Protein AF-A0A8J2IYY2-F1 (afdb_monomer_lite)

Sequence (82 aa):
MKFNEPVLLVGETGCGKTTVVHILPELLKRRLFTVNCHMHSDGSDFLGGLTPVRTRYEDDDRLFEWVNGPLVEAMQQGGIFL

Radius of gyration: 16.99 Å; chains: 1; bounding box: 35×29×50 Å

Structure (mmCIF, N/CA/C/O backbone):
data_AF-A0A8J2IYY2-F1
#
_entry.id   AF-A0A8J2IYY2-F1
#
loop_
_atom_site.group_PDB
_atom_site.id
_atom_site.type_symbol
_atom_site.label_atom_id
_atom_site.label_alt_id
_atom_site.label_comp_id
_atom_site.label_asym_id
_atom_site.label_entity_id
_atom_site.label_seq_id
_atom_site.pdbx_PDB_ins_code
_atom_site.Cartn_x
_atom_site.Cartn_y
_atom_site.Cartn_z
_atom_site.occupancy
_atom_site.B_iso_or_equiv
_atom_site.auth_seq_id
_atom_site.auth_comp_id
_atom_site.auth_asym_id
_atom_site.auth_atom_id
_atom_site.pdbx_PDB_model_num
ATOM 1 N N . MET A 1 1 ? -20.308 4.491 5.073 1.00 56.22 1 MET A N 1
ATOM 2 C CA . MET A 1 1 ? -19.424 5.654 4.843 1.00 56.22 1 MET A CA 1
ATOM 3 C C . MET A 1 1 ? -20.145 6.599 3.902 1.00 56.22 1 MET A C 1
ATOM 5 O O . MET A 1 1 ? -20.391 6.218 2.770 1.00 56.22 1 MET A O 1
ATOM 9 N N . LYS A 1 2 ? -20.601 7.754 4.395 1.00 59.66 2 LYS A N 1
ATOM 10 C CA . LYS A 1 2 ? -21.570 8.601 3.679 1.00 59.66 2 LYS A CA 1
ATOM 11 C C . LYS A 1 2 ? -20.927 9.494 2.600 1.00 59.66 2 LYS A C 1
ATOM 13 O O . LYS A 1 2 ? -21.646 9.958 1.728 1.00 59.66 2 LYS A O 1
ATOM 18 N N . PHE A 1 3 ? -19.599 9.671 2.638 1.00 71.50 3 PHE A N 1
ATOM 19 C CA . PHE A 1 3 ? -18.884 10.624 1.774 1.00 71.50 3 PHE A CA 1
ATOM 20 C C . PHE A 1 3 ? -17.617 10.074 1.084 1.00 71.50 3 PHE A C 1
ATOM 22 O O . PHE A 1 3 ? -17.032 10.774 0.273 1.00 71.50 3 PHE A O 1
ATOM 29 N N . ASN A 1 4 ? -17.222 8.813 1.337 1.00 79.81 4 ASN A N 1
ATOM 30 C CA . ASN A 1 4 ? -16.015 8.174 0.764 1.00 79.81 4 ASN A CA 1
ATOM 31 C C . ASN A 1 4 ? -14.749 9.063 0.812 1.00 79.81 4 ASN A C 1
ATOM 33 O O . ASN A 1 4 ? -13.924 9.033 -0.098 1.00 79.81 4 ASN A O 1
ATOM 37 N N . GLU A 1 5 ? -14.630 9.873 1.865 1.00 90.00 5 GLU A N 1
ATOM 38 C CA . GLU A 1 5 ? -13.525 10.807 2.064 1.00 90.00 5 GLU A CA 1
ATOM 39 C C . GLU A 1 5 ? -12.302 10.086 2.653 1.00 90.00 5 GLU A C 1
ATOM 41 O O . GLU A 1 5 ? -12.471 9.167 3.466 1.00 90.00 5 GLU A O 1
ATOM 46 N N . PRO A 1 6 ? -11.075 10.496 2.285 1.00 90.88 6 PRO A N 1
ATOM 47 C CA . PRO A 1 6 ? -9.859 10.017 2.933 1.00 90.88 6 PRO A CA 1
ATOM 48 C C . PRO A 1 6 ? -9.875 10.305 4.441 1.00 90.88 6 PRO A C 1
ATOM 50 O O . PRO A 1 6 ? -10.246 11.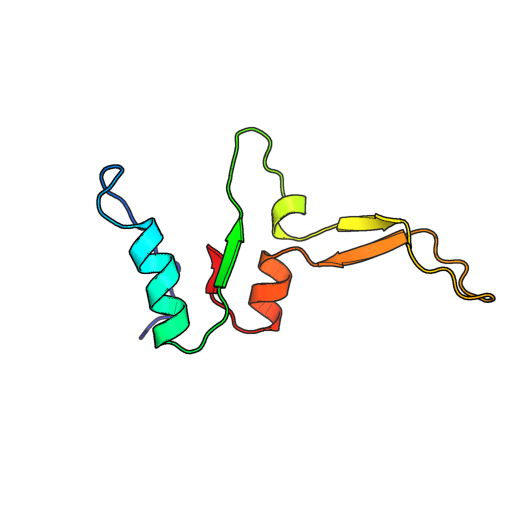398 4.868 1.00 90.88 6 PRO A O 1
ATOM 53 N N . VAL A 1 7 ? -9.444 9.334 5.251 1.00 91.56 7 VAL A N 1
ATOM 54 C CA . VAL A 1 7 ? -9.437 9.436 6.719 1.00 91.56 7 VAL A CA 1
ATOM 55 C C . VAL A 1 7 ? -8.006 9.415 7.241 1.00 91.56 7 VAL A C 1
ATOM 57 O O . VAL A 1 7 ? -7.229 8.529 6.893 1.00 91.56 7 VAL A O 1
ATOM 60 N N . LEU A 1 8 ? -7.684 10.352 8.135 1.00 93.88 8 LEU A N 1
ATOM 61 C CA . LEU A 1 8 ? -6.423 10.387 8.873 1.00 93.88 8 LEU A CA 1
ATOM 62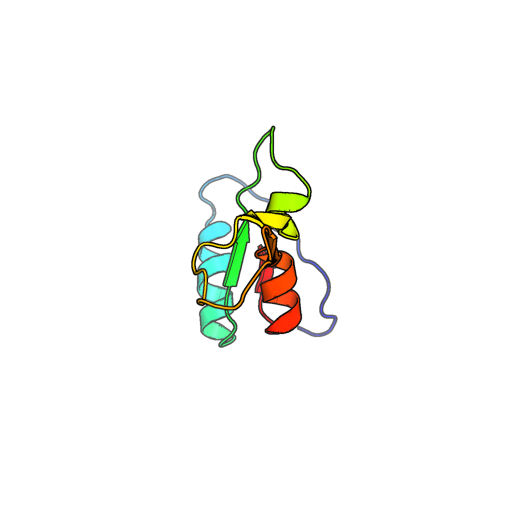 C C . LEU A 1 8 ? -6.661 10.003 10.341 1.00 93.88 8 LEU A C 1
ATOM 64 O O . LEU A 1 8 ? -7.440 10.653 11.037 1.00 93.88 8 LEU A O 1
ATOM 68 N N . LEU A 1 9 ? -5.975 8.963 10.822 1.00 93.06 9 LEU A N 1
ATOM 69 C CA . LEU A 1 9 ? -6.035 8.521 12.220 1.00 93.06 9 LEU A CA 1
ATOM 70 C C . LEU A 1 9 ? -4.826 9.053 13.002 1.00 93.06 9 LEU A C 1
ATOM 72 O O . LEU A 1 9 ? -3.696 8.630 12.764 1.00 93.06 9 LEU A O 1
ATOM 76 N N . VAL A 1 10 ? -5.062 9.939 13.974 1.00 94.88 10 VAL A N 1
ATOM 77 C CA . VAL A 1 10 ? -4.013 10.567 14.800 1.00 94.88 10 VAL A CA 1
ATOM 78 C C . VAL A 1 10 ? -4.175 10.160 16.267 1.00 94.88 10 VAL A C 1
ATOM 80 O O . VAL A 1 10 ? -5.283 10.135 16.790 1.00 94.88 10 VAL A O 1
ATOM 83 N N . GLY A 1 11 ? -3.070 9.826 16.937 1.00 95.50 11 GLY A N 1
ATOM 84 C CA . GLY A 1 11 ? -3.040 9.477 18.362 1.00 95.50 11 GLY A CA 1
ATOM 85 C C . GLY A 1 11 ? -1.718 8.824 18.771 1.00 95.50 11 GLY A C 1
ATOM 86 O O . GLY A 1 11 ? -0.885 8.537 17.910 1.00 95.50 11 GLY A O 1
ATOM 87 N N . GLU A 1 12 ? -1.540 8.520 20.055 1.00 96.81 12 GLU A N 1
ATOM 88 C CA . GLU A 1 12 ? -0.308 7.925 20.603 1.00 96.81 12 GLU A CA 1
ATOM 89 C C . GLU A 1 12 ? 0.013 6.532 20.037 1.00 96.81 12 GLU A C 1
ATOM 91 O O . GLU A 1 12 ? -0.872 5.765 19.648 1.00 96.81 12 GLU A O 1
ATOM 96 N N . THR A 1 13 ? 1.291 6.163 19.976 1.00 93.56 13 THR A N 1
ATOM 97 C CA . THR A 1 13 ? 1.689 4.794 19.611 1.00 93.56 13 THR A CA 1
ATOM 98 C C . THR A 1 13 ? 1.098 3.795 20.607 1.00 93.56 13 THR A C 1
ATOM 100 O O . THR A 1 13 ? 1.083 4.038 21.805 1.00 93.56 13 THR A O 1
ATOM 103 N N . GLY A 1 14 ? 0.582 2.669 20.112 1.00 93.31 14 GLY A N 1
ATOM 104 C CA . GLY A 1 14 ? -0.042 1.652 20.964 1.00 93.31 14 GLY A CA 1
ATOM 105 C C . GLY A 1 14 ? -1.529 1.870 21.268 1.00 93.31 14 GLY A C 1
ATOM 106 O O . GLY A 1 14 ? -2.149 0.971 21.819 1.00 93.31 14 GLY A O 1
ATOM 107 N N . CYS A 1 15 ? -2.159 2.969 20.828 1.00 95.31 15 CYS A N 1
ATOM 108 C CA . CYS A 1 15 ? -3.608 3.170 21.013 1.00 95.31 15 CYS A CA 1
ATOM 109 C C . CYS A 1 15 ? -4.509 2.362 20.045 1.00 95.31 15 CYS A C 1
ATOM 111 O O . CYS A 1 15 ? -5.706 2.616 19.953 1.00 95.31 15 CYS A O 1
ATOM 113 N N . GLY A 1 16 ? -3.947 1.405 19.295 1.00 94.75 16 GLY A N 1
ATOM 114 C CA . GLY A 1 16 ? -4.717 0.486 18.444 1.00 94.75 16 GLY A CA 1
ATOM 115 C C . GLY A 1 16 ? -5.074 0.989 17.039 1.00 94.75 16 GLY A C 1
ATOM 116 O O . GLY A 1 16 ? -5.857 0.334 16.358 1.00 94.75 16 GLY A O 1
ATOM 117 N N . LYS A 1 17 ? -4.498 2.103 16.558 1.00 95.75 17 LYS A N 1
ATOM 118 C CA . LYS A 1 17 ? -4.764 2.634 15.198 1.00 95.75 17 LYS A CA 1
ATOM 119 C C . LYS A 1 17 ? -4.566 1.584 14.102 1.00 95.75 17 LYS A C 1
ATOM 121 O O . LYS A 1 17 ? -5.479 1.330 13.326 1.00 95.75 17 LYS A O 1
ATOM 126 N N . THR A 1 18 ? -3.403 0.935 14.079 1.00 93.88 18 THR A N 1
ATOM 127 C CA . THR A 1 18 ? -3.087 -0.120 13.104 1.00 93.88 18 THR A CA 1
ATOM 128 C C . THR A 1 18 ? -4.047 -1.302 13.239 1.00 93.88 18 THR A C 1
ATOM 130 O O . THR A 1 18 ? -4.549 -1.806 12.241 1.00 93.88 18 THR A O 1
ATOM 133 N N . THR A 1 19 ? -4.388 -1.688 14.472 1.00 94.69 19 THR A N 1
ATOM 134 C CA . THR A 1 19 ? -5.357 -2.757 14.752 1.00 94.69 19 THR A CA 1
ATOM 135 C C . THR A 1 19 ? -6.724 -2.461 14.137 1.00 94.69 19 THR A C 1
ATOM 137 O O . THR A 1 19 ? -7.297 -3.321 13.475 1.00 94.69 19 THR A O 1
ATOM 140 N N . VAL A 1 20 ? -7.232 -1.234 14.290 1.00 93.62 20 VAL A N 1
ATOM 141 C CA . VAL A 1 20 ? -8.509 -0.819 13.688 1.00 93.62 20 VAL A CA 1
ATOM 142 C C . VAL A 1 20 ? -8.458 -0.897 12.162 1.00 93.62 20 VAL A C 1
ATOM 144 O O . VAL A 1 20 ? -9.415 -1.374 11.553 1.00 93.62 20 VAL A O 1
ATOM 147 N N . VAL A 1 21 ? -7.349 -0.481 11.541 1.00 92.38 21 VAL A N 1
ATOM 148 C CA . VAL A 1 21 ? -7.201 -0.539 10.077 1.00 92.38 21 VAL A CA 1
ATOM 149 C C . VAL A 1 21 ? -7.126 -1.975 9.554 1.00 92.38 21 VAL A C 1
ATOM 151 O O . VAL A 1 21 ? -7.554 -2.211 8.432 1.00 92.38 21 VAL A O 1
ATOM 154 N N . HIS A 1 22 ? -6.670 -2.949 10.343 1.00 92.12 22 HIS A N 1
ATOM 155 C CA . HIS A 1 22 ? -6.730 -4.361 9.944 1.00 92.12 22 HIS A CA 1
ATOM 156 C C . HIS A 1 22 ? -8.114 -4.993 10.140 1.00 92.12 22 HIS A C 1
ATOM 158 O O . HIS A 1 22 ? -8.540 -5.778 9.301 1.00 92.12 22 HIS A O 1
ATOM 164 N N . ILE A 1 23 ? -8.846 -4.623 11.196 1.00 94.56 23 ILE A N 1
ATOM 165 C CA . ILE A 1 23 ? -10.169 -5.201 11.496 1.00 94.56 23 ILE A CA 1
ATOM 166 C C . ILE A 1 23 ? -11.261 -4.642 10.571 1.00 94.56 23 ILE A C 1
ATOM 168 O O . ILE A 1 23 ? -12.150 -5.365 10.122 1.00 94.56 23 ILE A O 1
ATOM 172 N N . LEU A 1 24 ? -11.233 -3.340 10.280 1.00 91.81 24 LEU A N 1
ATOM 173 C CA . LEU A 1 24 ? -12.294 -2.679 9.516 1.00 91.81 24 LEU A CA 1
ATOM 174 C C . LEU A 1 24 ? -12.505 -3.264 8.096 1.00 91.81 24 LEU A C 1
ATOM 176 O O . LEU A 1 24 ? -13.660 -3.471 7.718 1.00 91.81 24 LEU A O 1
ATOM 180 N N . PRO A 1 25 ? -11.460 -3.564 7.302 1.00 92.44 25 PRO A N 1
ATOM 181 C CA . PRO A 1 25 ? -11.596 -4.196 5.991 1.00 92.44 25 PRO A CA 1
ATOM 182 C C . PRO A 1 25 ? -12.255 -5.575 6.052 1.00 92.44 25 PRO A C 1
ATOM 184 O O . PRO A 1 25 ? -13.101 -5.871 5.207 1.00 92.44 25 PRO A O 1
ATOM 187 N N . GLU A 1 26 ? -11.951 -6.378 7.079 1.00 91.62 26 GLU A N 1
ATOM 188 C CA . GLU A 1 26 ? -12.591 -7.682 7.300 1.00 91.62 26 GLU A CA 1
ATOM 189 C C . GLU A 1 26 ? -14.099 -7.526 7.530 1.00 91.62 26 GLU A C 1
ATOM 191 O O . GLU A 1 26 ? -14.905 -8.200 6.885 1.00 91.62 26 GLU A O 1
ATOM 196 N N . LEU A 1 27 ? -14.496 -6.565 8.373 1.00 93.00 27 LEU A N 1
ATOM 197 C CA . LEU A 1 27 ? -15.906 -6.249 8.628 1.00 93.00 27 LEU A CA 1
ATOM 198 C C . LEU A 1 27 ? -16.631 -5.741 7.374 1.00 93.00 27 LEU A C 1
ATOM 200 O O . LEU A 1 27 ? -17.808 -6.038 7.166 1.00 93.00 27 LEU A O 1
ATOM 204 N N . LEU A 1 28 ? -15.932 -4.983 6.527 1.00 90.81 28 LEU A N 1
ATOM 205 C CA . LEU A 1 28 ? -16.467 -4.439 5.277 1.00 90.81 28 LEU A CA 1
ATOM 206 C C . LEU A 1 28 ? -16.398 -5.428 4.104 1.00 90.81 28 LEU A C 1
ATOM 208 O O . LEU A 1 28 ? -16.890 -5.100 3.023 1.00 90.81 28 LEU A O 1
ATOM 212 N N . LYS A 1 29 ? -15.804 -6.615 4.299 1.00 93.88 29 LYS A N 1
ATOM 213 C CA . LYS A 1 29 ? -15.498 -7.594 3.241 1.00 93.88 29 LYS A CA 1
ATOM 214 C C . LYS A 1 29 ? -14.746 -6.962 2.065 1.00 93.88 29 LYS A C 1
ATOM 216 O O . LYS A 1 29 ? -15.010 -7.272 0.904 1.00 93.88 29 LYS A O 1
ATOM 221 N N . ARG A 1 30 ? -13.825 -6.046 2.368 1.00 92.94 30 ARG A N 1
ATOM 222 C CA . ARG A 1 30 ? -12.956 -5.387 1.388 1.00 92.94 30 ARG A CA 1
ATOM 223 C C . ARG A 1 30 ? -11.513 -5.771 1.650 1.00 92.94 30 ARG A C 1
ATOM 225 O O . ARG A 1 30 ? -11.092 -5.886 2.795 1.00 92.94 30 ARG A O 1
ATOM 232 N N . ARG A 1 31 ? -10.747 -5.942 0.577 1.00 95.06 31 ARG A N 1
ATOM 233 C CA . ARG A 1 31 ? -9.314 -6.206 0.678 1.00 95.06 31 ARG A CA 1
ATOM 234 C C . ARG A 1 31 ? -8.588 -4.956 1.173 1.00 95.06 31 ARG A C 1
ATOM 236 O O . ARG A 1 31 ? -8.884 -3.854 0.709 1.00 95.06 31 ARG A O 1
ATOM 243 N N . LEU A 1 32 ? -7.654 -5.152 2.098 1.00 95.12 32 LEU A N 1
ATOM 244 C CA . LEU A 1 32 ? -6.728 -4.126 2.560 1.00 95.12 32 LEU A CA 1
ATOM 245 C C . LEU A 1 32 ? -5.430 -4.199 1.753 1.00 95.12 32 LEU A C 1
ATOM 247 O O . LEU A 1 32 ? -4.843 -5.273 1.618 1.00 95.12 32 LEU A O 1
ATOM 251 N N . PHE A 1 33 ? -4.987 -3.050 1.265 1.00 96.19 33 PHE A N 1
ATOM 252 C CA . PHE A 1 33 ? -3.682 -2.816 0.662 1.00 96.19 33 PHE A CA 1
ATOM 253 C C . PHE A 1 33 ? -2.925 -1.852 1.565 1.00 96.19 33 PHE A C 1
ATOM 255 O O . PHE A 1 33 ? -3.520 -0.892 2.048 1.00 96.19 33 PHE A O 1
ATOM 262 N N . THR A 1 34 ? -1.648 -2.114 1.818 1.00 94.75 34 THR A N 1
ATOM 263 C CA . THR A 1 34 ? -0.853 -1.327 2.767 1.00 94.75 34 THR A CA 1
ATOM 264 C C . THR A 1 34 ? 0.494 -0.961 2.171 1.00 94.75 34 THR A C 1
ATOM 266 O O . THR A 1 34 ? 1.169 -1.844 1.635 1.00 94.75 34 THR A O 1
ATOM 269 N N . VAL A 1 35 ? 0.925 0.284 2.349 1.00 95.06 35 VAL A N 1
ATOM 270 C CA . VAL A 1 35 ? 2.299 0.725 2.079 1.00 95.06 35 VAL A CA 1
ATOM 271 C C . VAL A 1 35 ? 2.886 1.346 3.343 1.00 95.06 35 VAL A C 1
ATOM 273 O O . VAL A 1 35 ? 2.392 2.341 3.865 1.00 95.06 35 VAL A O 1
ATOM 276 N N . ASN A 1 36 ? 3.981 0.769 3.841 1.00 93.00 36 ASN A N 1
ATOM 277 C CA . ASN A 1 36 ? 4.710 1.347 4.967 1.00 93.00 36 ASN A CA 1
ATOM 278 C C . ASN A 1 36 ? 5.675 2.426 4.465 1.00 93.00 36 ASN A C 1
ATOM 280 O O . ASN A 1 36 ? 6.718 2.124 3.882 1.00 93.00 36 ASN A O 1
ATOM 284 N N . CYS A 1 37 ? 5.340 3.686 4.728 1.00 94.06 37 CYS A N 1
ATOM 285 C CA . CYS A 1 37 ? 6.179 4.817 4.353 1.00 94.06 37 CYS A CA 1
ATOM 286 C C . CYS A 1 37 ? 7.476 4.872 5.172 1.00 94.06 37 CYS A C 1
ATOM 288 O O . CYS A 1 37 ? 7.487 4.663 6.387 1.00 94.06 37 CYS A O 1
ATOM 290 N N . HIS A 1 38 ? 8.565 5.232 4.504 1.00 94.88 38 HIS A N 1
ATOM 291 C CA . HIS A 1 38 ? 9.873 5.493 5.097 1.00 94.88 38 HIS A CA 1
ATOM 292 C C . HIS A 1 38 ? 10.548 6.671 4.373 1.00 94.88 38 HIS A C 1
ATOM 294 O O . HIS A 1 38 ? 10.015 7.198 3.401 1.00 94.88 38 HIS A O 1
ATOM 300 N N . MET A 1 39 ? 11.719 7.120 4.845 1.00 96.81 39 MET A N 1
ATOM 301 C CA . MET A 1 39 ? 12.393 8.326 4.321 1.00 96.81 39 MET A CA 1
ATOM 302 C C . MET A 1 39 ? 12.715 8.260 2.818 1.00 96.81 39 MET A C 1
ATOM 304 O O . MET A 1 39 ? 12.832 9.297 2.171 1.00 96.81 39 MET A O 1
ATOM 308 N N . HIS A 1 40 ? 12.860 7.053 2.276 1.00 95.50 40 HIS A N 1
ATOM 309 C CA . HIS A 1 40 ? 13.180 6.812 0.871 1.00 95.50 40 HIS A CA 1
ATOM 310 C C . HIS A 1 40 ? 11.988 6.293 0.066 1.00 95.50 40 HIS A C 1
ATOM 312 O O . HIS A 1 40 ? 12.186 5.884 -1.072 1.00 95.50 40 HIS A O 1
ATOM 318 N N . SER A 1 41 ? 10.776 6.325 0.635 1.00 95.19 41 SER A N 1
ATOM 319 C CA . SER A 1 41 ? 9.576 5.986 -0.123 1.00 95.19 41 SER A CA 1
ATOM 320 C C . SER A 1 41 ? 9.411 6.922 -1.311 1.00 95.19 41 SER A C 1
ATOM 322 O O . SER A 1 41 ? 9.475 8.145 -1.156 1.00 95.19 41 SER A O 1
ATOM 324 N N . ASP A 1 42 ? 9.156 6.349 -2.480 1.00 95.50 42 ASP A N 1
ATOM 325 C CA . ASP A 1 42 ? 8.943 7.092 -3.717 1.00 95.50 42 ASP A CA 1
ATOM 326 C C . ASP A 1 42 ? 7.575 6.788 -4.340 1.00 95.50 42 ASP A C 1
ATOM 328 O O . ASP A 1 42 ? 6.792 6.000 -3.820 1.00 95.50 42 ASP A O 1
ATOM 332 N N . GLY A 1 43 ? 7.244 7.444 -5.455 1.00 95.25 43 GLY A N 1
ATOM 333 C CA . GLY A 1 43 ? 5.953 7.237 -6.118 1.00 95.25 43 GLY A CA 1
ATOM 334 C C . GLY A 1 43 ? 5.761 5.829 -6.697 1.00 95.25 43 GLY A C 1
ATOM 335 O O . GLY A 1 43 ? 4.619 5.388 -6.849 1.00 95.25 43 GLY A O 1
ATOM 336 N N . SER A 1 44 ? 6.847 5.115 -7.004 1.00 94.94 44 SER A N 1
ATOM 337 C CA . SER A 1 44 ? 6.794 3.766 -7.571 1.00 94.94 44 SER A CA 1
ATOM 338 C C . SER A 1 44 ? 6.386 2.721 -6.531 1.00 94.94 44 SER A C 1
ATOM 340 O O . SER A 1 44 ? 5.679 1.778 -6.884 1.00 94.94 44 SER A O 1
ATOM 342 N N . ASP A 1 45 ? 6.675 2.955 -5.245 1.00 95.19 45 ASP A N 1
ATOM 343 C CA . ASP A 1 45 ? 6.171 2.127 -4.138 1.00 95.19 45 ASP A CA 1
ATOM 344 C C . ASP A 1 45 ? 4.633 2.092 -4.079 1.00 95.19 45 ASP A C 1
ATOM 346 O O . ASP A 1 45 ? 4.039 1.106 -3.644 1.00 95.19 45 ASP A O 1
ATOM 350 N N . PHE A 1 46 ? 3.971 3.164 -4.530 1.00 96.88 46 PHE A N 1
ATOM 351 C CA . PHE A 1 46 ? 2.511 3.278 -4.544 1.00 96.88 46 PHE A CA 1
ATOM 352 C C . PHE A 1 46 ? 1.925 2.827 -5.881 1.00 96.88 46 PHE A C 1
ATOM 354 O O . PHE A 1 46 ? 0.987 2.027 -5.920 1.00 96.88 46 PHE A O 1
ATOM 361 N N . LEU A 1 47 ? 2.452 3.375 -6.979 1.00 97.19 47 LEU A N 1
ATOM 362 C CA . LEU A 1 47 ? 1.873 3.229 -8.313 1.00 97.19 47 LEU A CA 1
ATOM 363 C C . LEU A 1 47 ? 2.318 1.952 -9.022 1.00 97.19 47 LEU A C 1
ATOM 365 O O . LEU A 1 47 ? 1.565 1.414 -9.834 1.00 97.19 47 LEU A O 1
ATOM 369 N N . GLY A 1 48 ? 3.508 1.457 -8.696 1.00 95.94 48 GLY A N 1
ATOM 370 C CA . GLY A 1 48 ? 4.186 0.402 -9.429 1.00 95.94 48 GLY A CA 1
ATOM 371 C C . GLY A 1 48 ? 5.225 0.943 -10.404 1.00 95.94 48 GLY A C 1
ATOM 372 O O . GLY A 1 48 ? 5.586 2.123 -10.386 1.00 95.94 48 GLY A O 1
ATOM 373 N N . GLY A 1 49 ? 5.723 0.061 -11.263 1.00 95.75 49 GLY A N 1
ATOM 374 C CA . GLY A 1 49 ? 6.820 0.385 -12.163 1.00 95.75 49 GLY A CA 1
ATOM 375 C C . GLY A 1 49 ? 7.070 -0.676 -13.224 1.00 95.75 49 GLY A C 1
ATOM 376 O O . GLY A 1 49 ? 6.435 -1.730 -13.260 1.00 95.75 49 GLY A O 1
ATOM 377 N N . LEU A 1 50 ? 8.026 -0.383 -14.105 1.00 95.06 50 LEU A N 1
ATOM 378 C CA . LEU A 1 50 ? 8.513 -1.341 -15.090 1.00 95.06 50 LEU A CA 1
ATOM 379 C C . LEU A 1 50 ? 9.479 -2.320 -14.423 1.00 95.06 50 LEU A C 1
ATOM 381 O O . LEU A 1 50 ? 10.478 -1.911 -13.834 1.00 95.06 50 LEU A O 1
ATOM 385 N N . THR A 1 51 ? 9.207 -3.613 -14.560 1.00 92.31 51 THR A N 1
ATOM 386 C CA . THR A 1 51 ? 10.086 -4.682 -14.078 1.00 92.31 51 THR A CA 1
ATOM 387 C C . THR A 1 51 ? 10.512 -5.585 -15.233 1.00 92.31 51 THR A C 1
ATOM 389 O O . THR A 1 51 ? 9.775 -5.697 -16.214 1.00 92.31 51 THR A O 1
ATOM 392 N N . PRO A 1 52 ? 11.698 -6.212 -15.173 1.00 91.94 52 PRO A N 1
ATOM 393 C CA . PRO A 1 52 ? 12.106 -7.173 -16.189 1.00 91.94 52 PRO A CA 1
ATOM 394 C C . PRO A 1 52 ? 11.135 -8.353 -16.258 1.00 91.94 52 PRO A C 1
ATOM 396 O O . PRO A 1 52 ? 10.784 -8.919 -15.219 1.00 91.94 52 PRO A O 1
ATOM 399 N N . VAL A 1 53 ? 10.767 -8.757 -17.474 1.00 90.94 53 VAL A N 1
ATOM 400 C CA . VAL A 1 53 ? 9.873 -9.903 -17.691 1.00 90.94 53 VAL A CA 1
ATOM 401 C C . VAL A 1 53 ? 10.520 -11.176 -17.139 1.00 90.94 53 VAL A C 1
ATOM 403 O O . VAL A 1 53 ? 11.631 -11.546 -17.533 1.00 90.94 53 VAL A O 1
ATOM 406 N N . ARG A 1 54 ? 9.829 -11.855 -16.214 1.00 79.38 54 ARG A N 1
ATOM 407 C CA . ARG A 1 54 ? 10.334 -13.085 -15.564 1.00 79.38 54 ARG A CA 1
ATOM 408 C C . ARG A 1 54 ? 10.043 -14.355 -16.359 1.00 79.38 54 ARG A C 1
ATOM 410 O O . ARG A 1 54 ? 10.777 -15.332 -16.230 1.00 79.38 54 ARG A O 1
ATOM 417 N N . THR A 1 55 ? 8.997 -14.342 -17.180 1.00 76.44 55 THR A N 1
ATOM 418 C CA . THR A 1 55 ? 8.567 -15.488 -17.988 1.00 76.44 55 THR A CA 1
ATOM 419 C C . THR A 1 55 ? 8.666 -15.120 -19.459 1.00 76.44 55 THR A C 1
ATOM 421 O O . THR A 1 55 ? 7.817 -14.407 -19.980 1.00 76.44 55 THR A O 1
ATOM 424 N N . ARG A 1 56 ? 9.721 -15.597 -20.122 1.00 72.31 56 ARG A N 1
ATOM 425 C CA . ARG A 1 56 ? 9.869 -15.463 -21.573 1.00 72.31 56 ARG A CA 1
ATOM 426 C C . ARG A 1 56 ? 9.185 -16.648 -22.237 1.00 72.31 56 ARG A C 1
ATOM 428 O O . ARG A 1 56 ? 9.598 -17.785 -22.021 1.00 72.31 56 ARG A O 1
ATOM 435 N N . TYR A 1 57 ? 8.139 -16.382 -23.005 1.00 77.12 57 TYR A N 1
ATOM 436 C CA . TYR A 1 57 ? 7.627 -17.352 -23.968 1.00 77.12 57 TYR A CA 1
ATOM 437 C C . TYR A 1 57 ? 8.516 -17.312 -25.216 1.00 77.12 57 TYR A C 1
ATOM 439 O O . TYR A 1 57 ? 9.175 -16.304 -25.460 1.00 77.12 57 TYR A O 1
ATOM 447 N N . GLU A 1 58 ? 8.553 -18.402 -25.987 1.00 72.62 58 GLU A N 1
ATOM 448 C CA . GLU A 1 58 ? 9.451 -18.567 -27.147 1.00 72.62 58 GLU A CA 1
ATOM 449 C C . GLU A 1 58 ? 9.300 -17.475 -28.229 1.00 72.62 58 GLU A C 1
ATOM 451 O O . GLU A 1 58 ? 10.180 -17.352 -29.072 1.00 72.62 58 GLU A O 1
ATOM 456 N N . ASP A 1 59 ? 8.243 -16.656 -28.160 1.00 75.38 59 ASP A N 1
ATOM 457 C CA . ASP A 1 59 ? 7.886 -15.605 -29.126 1.00 75.38 59 ASP A CA 1
ATOM 458 C C . ASP A 1 59 ? 7.627 -14.225 -28.459 1.00 75.38 59 ASP A C 1
ATOM 460 O O . ASP A 1 59 ? 6.949 -13.364 -29.019 1.00 75.38 59 ASP A O 1
ATOM 464 N N . ASP A 1 60 ? 8.102 -14.009 -27.221 1.00 78.69 60 ASP A N 1
ATOM 465 C CA . ASP A 1 60 ? 7.912 -12.746 -26.484 1.00 78.69 60 ASP A CA 1
ATOM 466 C C . ASP A 1 60 ? 9.213 -11.930 -26.367 1.00 78.69 60 ASP A C 1
ATOM 468 O O . ASP A 1 60 ? 10.051 -12.177 -25.496 1.00 78.69 60 ASP A O 1
ATOM 472 N N . ASP A 1 61 ? 9.352 -10.913 -27.224 1.00 84.25 61 ASP A N 1
ATOM 473 C CA . ASP A 1 61 ? 10.498 -9.988 -27.260 1.00 84.25 61 ASP A CA 1
ATOM 474 C C . ASP A 1 61 ? 10.446 -8.874 -26.192 1.00 84.25 61 ASP A C 1
ATOM 476 O O . ASP A 1 61 ? 11.318 -7.996 -26.139 1.00 84.25 61 ASP A O 1
ATOM 480 N N . ARG A 1 62 ? 9.430 -8.853 -25.316 1.00 88.06 62 ARG A N 1
ATOM 481 C CA . ARG A 1 62 ? 9.314 -7.808 -24.288 1.00 88.06 62 ARG A CA 1
ATOM 482 C C . ARG A 1 62 ? 10.395 -7.974 -23.219 1.00 88.06 62 ARG A C 1
ATOM 484 O O . ARG A 1 62 ? 10.485 -8.984 -22.529 1.00 88.06 62 ARG A O 1
ATOM 491 N N . LEU A 1 63 ? 11.190 -6.921 -23.027 1.00 89.88 63 LEU A N 1
ATOM 492 C CA . LEU A 1 63 ? 12.224 -6.873 -21.986 1.00 89.88 63 LEU A CA 1
ATOM 493 C C . LEU A 1 63 ? 11.676 -6.439 -20.621 1.00 89.88 63 LEU A C 1
ATOM 495 O O . LEU A 1 63 ? 12.185 -6.875 -19.590 1.00 89.88 63 LEU A O 1
ATOM 499 N N . PHE A 1 64 ? 10.641 -5.596 -20.620 1.00 92.75 64 PHE A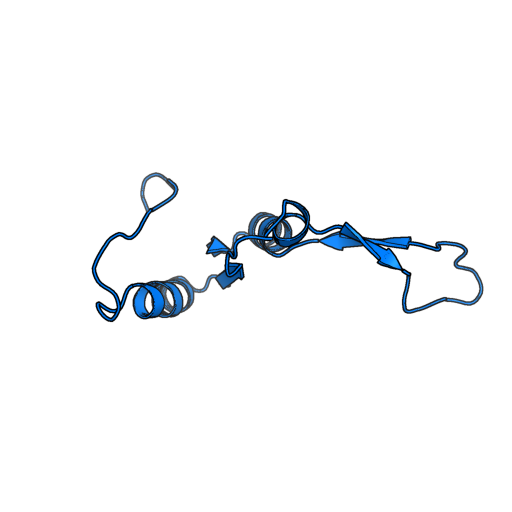 N 1
ATOM 500 C CA . PHE A 1 64 ? 10.030 -5.038 -19.418 1.00 92.75 64 PHE A CA 1
ATOM 501 C C . PHE A 1 64 ? 8.508 -5.136 -19.481 1.00 92.75 64 PHE A C 1
ATOM 503 O O . PHE A 1 64 ? 7.906 -4.962 -20.541 1.00 92.75 64 PHE A O 1
ATOM 510 N N . GLU A 1 65 ? 7.899 -5.355 -18.324 1.00 93.38 65 GLU A N 1
ATOM 511 C CA . GLU A 1 65 ? 6.458 -5.313 -18.119 1.00 93.38 65 GLU A CA 1
ATOM 512 C C . GLU A 1 65 ? 6.102 -4.332 -17.004 1.00 93.38 65 GLU A C 1
ATOM 514 O O . GLU A 1 65 ? 6.845 -4.161 -16.035 1.00 93.38 65 GLU A O 1
ATOM 519 N N . TRP A 1 66 ? 4.960 -3.668 -17.156 1.00 94.50 66 TRP A N 1
ATOM 520 C CA . TRP A 1 66 ? 4.406 -2.833 -16.102 1.00 94.50 66 TRP A CA 1
ATOM 521 C C . TRP A 1 66 ? 3.788 -3.711 -15.017 1.00 94.50 66 TRP A C 1
ATOM 523 O O . TRP A 1 66 ? 2.937 -4.553 -15.304 1.00 94.50 66 TRP A O 1
ATOM 533 N N . VAL A 1 67 ? 4.181 -3.465 -13.772 1.00 95.19 67 VAL A N 1
ATOM 534 C CA . VAL A 1 67 ? 3.615 -4.110 -12.590 1.00 95.19 67 VAL A CA 1
ATOM 535 C C . VAL A 1 67 ? 2.934 -3.042 -11.751 1.00 95.19 67 VAL A C 1
ATOM 537 O O . VAL A 1 67 ? 3.568 -2.063 -11.362 1.00 95.19 67 VAL A O 1
ATOM 540 N N . ASN A 1 68 ? 1.642 -3.232 -11.480 1.00 96.88 68 ASN A N 1
ATOM 541 C CA . ASN A 1 68 ? 0.865 -2.325 -10.641 1.00 96.88 68 ASN A CA 1
ATOM 542 C C . ASN A 1 68 ? 1.369 -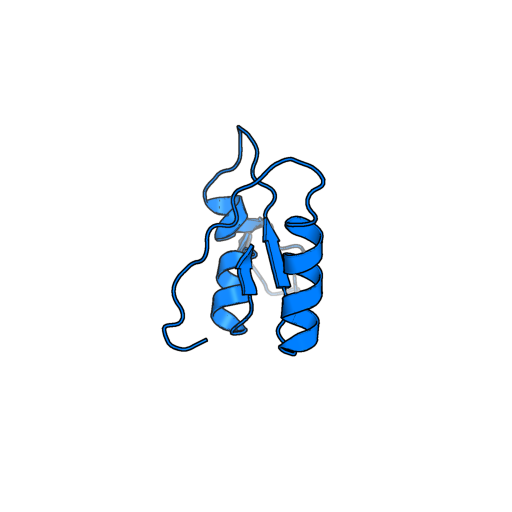2.346 -9.196 1.00 96.88 68 ASN A C 1
ATOM 544 O O . ASN A 1 68 ? 1.633 -3.407 -8.635 1.00 96.88 68 ASN A O 1
ATOM 548 N N . GLY A 1 69 ? 1.440 -1.166 -8.589 1.00 96.31 69 GLY A N 1
ATOM 549 C CA . GLY A 1 69 ? 1.683 -1.012 -7.162 1.00 96.31 69 GLY A CA 1
ATOM 550 C C . GLY A 1 69 ? 0.394 -1.116 -6.341 1.00 96.31 69 GLY A C 1
ATOM 551 O O . GLY A 1 69 ? -0.713 -1.087 -6.898 1.00 96.31 69 GLY A O 1
ATOM 552 N N . PRO A 1 70 ? 0.507 -1.195 -5.005 1.00 96.88 70 PRO A N 1
ATOM 553 C CA . PRO A 1 70 ? -0.622 -1.468 -4.119 1.00 96.88 70 PRO A CA 1
ATOM 554 C C . PRO A 1 70 ? -1.753 -0.433 -4.206 1.00 96.88 70 PRO A C 1
ATOM 556 O O . PRO A 1 70 ? -2.917 -0.785 -4.014 1.00 96.88 70 PRO A O 1
ATOM 559 N N . LEU A 1 71 ? -1.448 0.831 -4.534 1.00 96.88 71 LEU A N 1
ATOM 560 C CA . LEU A 1 71 ? -2.474 1.861 -4.722 1.00 96.88 71 LEU A CA 1
ATOM 561 C C . LEU A 1 71 ? -3.303 1.593 -5.982 1.00 96.88 71 LEU A C 1
ATOM 563 O O . LEU A 1 71 ? -4.532 1.656 -5.941 1.00 96.88 71 LEU A O 1
ATOM 567 N N . VAL A 1 72 ? -2.645 1.255 -7.093 1.00 97.44 72 VAL A N 1
ATOM 568 C CA . VAL A 1 72 ? -3.329 0.952 -8.359 1.00 97.44 72 VAL A CA 1
ATOM 569 C C . VAL A 1 72 ? -4.177 -0.308 -8.217 1.00 97.44 72 VAL A C 1
ATOM 571 O O . VAL A 1 72 ? -5.330 -0.326 -8.651 1.00 97.44 72 VAL A O 1
ATOM 574 N N . GLU A 1 73 ? -3.660 -1.338 -7.546 1.00 97.00 73 GLU A N 1
ATOM 575 C CA . GLU A 1 73 ? -4.431 -2.550 -7.258 1.00 97.00 73 GLU A CA 1
ATOM 576 C C . GLU A 1 73 ? -5.668 -2.261 -6.394 1.00 97.00 73 GLU A C 1
ATOM 578 O O . GLU A 1 73 ? -6.757 -2.764 -6.692 1.00 97.00 73 GLU A O 1
ATOM 583 N N . ALA A 1 74 ? -5.534 -1.414 -5.367 1.00 96.56 74 ALA A N 1
ATOM 584 C CA . ALA A 1 74 ? -6.652 -1.004 -4.522 1.00 96.56 74 ALA A CA 1
ATOM 585 C C . ALA A 1 74 ? -7.730 -0.258 -5.319 1.00 96.56 74 ALA A C 1
ATOM 587 O O . ALA A 1 74 ? -8.919 -0.545 -5.160 1.00 96.56 74 ALA A O 1
ATOM 588 N N . MET A 1 75 ? -7.321 0.648 -6.213 1.00 95.31 75 ME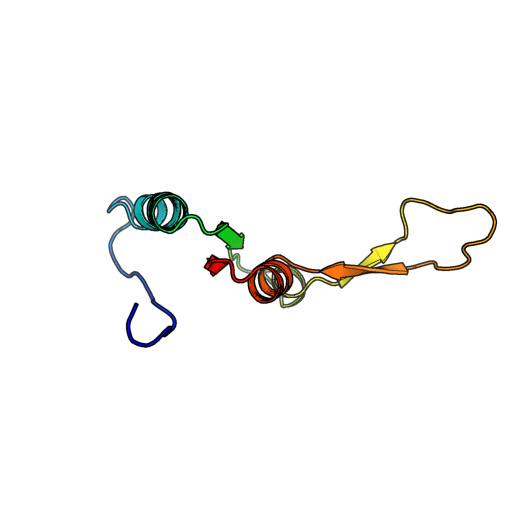T A N 1
ATOM 589 C CA . MET A 1 75 ? -8.229 1.390 -7.093 1.00 95.31 75 MET A CA 1
ATOM 590 C C . MET A 1 75 ? -8.991 0.461 -8.045 1.00 95.31 75 MET A C 1
ATOM 592 O O . MET A 1 75 ? -10.198 0.623 -8.215 1.00 95.31 75 MET A O 1
ATOM 596 N N . GLN A 1 76 ? -8.316 -0.533 -8.631 1.00 96.19 76 GLN A N 1
ATOM 597 C CA . GLN A 1 76 ? -8.938 -1.494 -9.549 1.00 96.19 76 GLN A CA 1
ATOM 598 C C . GLN A 1 76 ? -9.902 -2.454 -8.842 1.00 96.19 76 GLN A C 1
ATOM 600 O O . GLN A 1 76 ? -10.945 -2.799 -9.393 1.00 96.19 76 GLN A O 1
ATOM 605 N N . GLN A 1 77 ? -9.567 -2.886 -7.624 1.00 95.31 77 GLN A N 1
ATOM 606 C CA . GLN A 1 77 ? -10.354 -3.870 -6.869 1.00 95.31 77 GLN A CA 1
ATOM 607 C C . GLN A 1 77 ? -11.426 -3.231 -5.968 1.00 95.31 77 GLN A C 1
ATOM 609 O O . GLN A 1 77 ? -12.196 -3.950 -5.332 1.00 95.31 77 GLN A O 1
ATOM 614 N N . GLY A 1 78 ? -11.481 -1.896 -5.873 1.00 92.31 78 GLY A N 1
ATOM 615 C CA . GLY A 1 78 ? -12.358 -1.197 -4.925 1.00 92.31 78 GLY A CA 1
ATOM 616 C C . GLY A 1 78 ? -12.004 -1.488 -3.459 1.00 92.31 78 GLY A C 1
ATOM 617 O O . GLY A 1 78 ? -12.886 -1.524 -2.593 1.00 92.31 78 GLY A O 1
ATOM 618 N N . GLY A 1 79 ? -10.722 -1.754 -3.200 1.00 92.19 79 GLY A N 1
ATOM 619 C CA . GLY A 1 79 ? -10.177 -2.076 -1.885 1.00 92.19 79 GLY A CA 1
ATOM 620 C C . GLY A 1 79 ? -9.989 -0.854 -0.991 1.00 92.19 79 GLY A C 1
ATOM 621 O O . GLY A 1 79 ? -10.215 0.288 -1.388 1.00 92.19 79 GLY A O 1
ATOM 622 N N . ILE A 1 80 ? -9.573 -1.108 0.245 1.00 93.56 80 ILE A N 1
ATOM 623 C CA . ILE A 1 80 ? -9.127 -0.073 1.181 1.00 93.56 80 ILE A CA 1
ATOM 624 C C . ILE A 1 80 ? -7.608 0.021 1.065 1.00 93.56 80 ILE A C 1
ATOM 626 O O . ILE A 1 80 ? -6.932 -1.004 1.090 1.00 93.56 80 ILE A O 1
ATOM 630 N N . PHE A 1 81 ? -7.090 1.239 0.946 1.00 94.62 81 PHE A N 1
ATOM 631 C CA . PHE A 1 81 ? -5.660 1.522 0.890 1.00 94.62 81 PHE A CA 1
ATOM 632 C C . PHE A 1 81 ? -5.228 2.250 2.168 1.00 94.62 81 PHE A C 1
ATOM 634 O O . PHE A 1 81 ? -5.891 3.212 2.567 1.00 94.62 81 PHE A O 1
ATOM 641 N N . LEU A 1 82 ? -4.153 1.764 2.794 1.00 92.69 82 LEU A N 1
ATOM 642 C CA . LEU A 1 82 ? -3.460 2.366 3.934 1.00 92.69 82 LEU A CA 1
ATOM 643 C C . LEU A 1 82 ? -2.049 2.797 3.526 1.00 92.69 82 LEU A C 1
ATOM 645 O O . LEU A 1 82 ? -1.289 1.918 3.056 1.00 92.69 82 LEU A O 1
#

pLDDT: mean 91.18, std 8.08, ra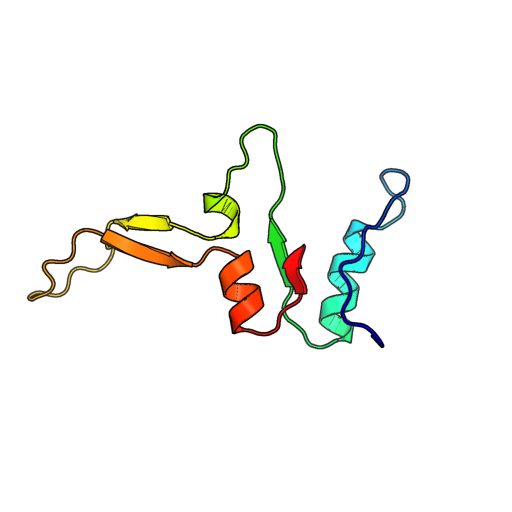nge [56.22, 97.44]

Foldseek 3Di:
DVPPDDDDDDDDPPPCPVVCLVVVCVVVVFDEFEDDDDPPDDPCQAANDWDADPDDDPPDPDGTDTDGHRNVVCVVRVHHYD

Secondary structure (DSSP, 8-state):
--S---------TTSSHHHHHHHHHHHHT--EE-----TT--HHHHHEEEEE-S---TT---SEEEEE-HHHHHHHHT-EE-

InterPro domains:
  IPR011704 ATPase, dynein-related, AAA domain [PF07728] (6-81)

Organism: NCBI:txid39272